Protein AF-A0A934JY33-F1 (afdb_monomer_lite)

InterPro domains:
  IPR013431 Delta-60 repeat [PF17164] (3-40)

Foldseek 3Di:
DADPQRKDKDKFWDFPDDDPPGWIFIAMWIAHNVRHTDVLVVVFARGRPGPQHTFDDWDADPQRFIWTHDPPPRDIDDRRGGPNVSD

pLDDT: mean 71.43, std 13.68, range [41.81, 93.12]

Structure (mmCIF, N/CA/C/O backbone):
data_AF-A0A934JY33-F1
#
_entry.id   AF-A0A934JY33-F1
#
loop_
_atom_site.group_PDB
_atom_site.id
_atom_site.type_symbol
_atom_site.label_atom_id
_atom_site.label_alt_id
_atom_site.label_comp_id
_atom_site.label_asym_id
_atom_site.label_entity_id
_atom_site.label_seq_id
_atom_site.pdbx_PDB_ins_code
_atom_site.Cartn_x
_atom_site.Cartn_y
_atom_site.Cartn_z
_atom_site.occupancy
_atom_site.B_iso_or_equiv
_atom_site.auth_seq_id
_atom_site.auth_comp_id
_atom_site.auth_asym_id
_atom_site.auth_atom_id
_atom_site.pdbx_PDB_model_num
ATOM 1 N N . MET A 1 1 ? -6.313 1.937 0.825 1.00 82.94 1 MET A N 1
ATOM 2 C CA . MET A 1 1 ? -7.306 1.062 1.487 1.00 82.94 1 MET A CA 1
ATOM 3 C C . MET A 1 1 ? -7.617 1.652 2.847 1.00 82.94 1 MET A C 1
ATOM 5 O O . MET A 1 1 ? -6.696 2.151 3.475 1.00 82.94 1 MET A O 1
ATOM 9 N N . VAL A 1 2 ? -8.878 1.626 3.274 1.00 86.69 2 VAL A N 1
ATOM 10 C CA . VAL A 1 2 ? -9.283 2.078 4.614 1.00 86.69 2 VAL A CA 1
ATOM 11 C C . VAL A 1 2 ? -9.461 0.844 5.499 1.00 86.69 2 VAL A C 1
ATOM 13 O O . VAL A 1 2 ? -10.086 -0.125 5.070 1.00 86.69 2 VAL A O 1
ATOM 16 N N . GLN A 1 3 ? -8.860 0.858 6.683 1.00 84.38 3 GLN A N 1
ATOM 17 C CA . GLN A 1 3 ? -8.893 -0.210 7.677 1.00 84.38 3 GLN A CA 1
ATOM 18 C C . GLN A 1 3 ? -10.161 -0.107 8.546 1.00 84.38 3 GLN A C 1
ATOM 20 O O . GLN A 1 3 ? -10.778 0.958 8.606 1.00 84.38 3 GLN A O 1
ATOM 25 N N . PRO A 1 4 ? -10.579 -1.188 9.236 1.00 87.31 4 PRO A N 1
ATOM 26 C CA . PRO A 1 4 ? -11.785 -1.170 10.073 1.00 87.31 4 PRO A CA 1
ATOM 27 C C . PRO A 1 4 ? -11.762 -0.158 11.231 1.00 87.31 4 PRO A C 1
ATOM 29 O O . PRO A 1 4 ? -12.816 0.230 11.720 1.00 87.31 4 PRO A O 1
ATOM 32 N N . ASP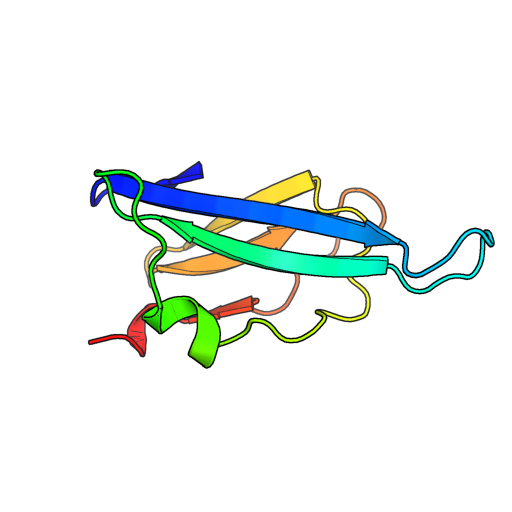 A 1 5 ? -10.578 0.253 11.680 1.00 86.12 5 ASP A N 1
ATOM 33 C CA . ASP A 1 5 ? -10.356 1.296 12.693 1.00 86.12 5 ASP A CA 1
ATOM 34 C C . ASP A 1 5 ? -10.289 2.718 12.105 1.00 86.12 5 ASP A C 1
ATOM 36 O O . ASP A 1 5 ? -10.121 3.688 12.842 1.00 86.12 5 ASP A O 1
ATOM 40 N N . GLY A 1 6 ? -10.459 2.860 10.789 1.00 88.94 6 GLY A N 1
ATOM 41 C CA . GLY A 1 6 ? -10.418 4.134 10.079 1.00 88.94 6 GLY A CA 1
ATOM 42 C C . GLY A 1 6 ? -9.016 4.573 9.657 1.00 88.94 6 GLY A C 1
ATOM 43 O O . GLY A 1 6 ? -8.888 5.624 9.025 1.00 88.94 6 GLY A O 1
ATOM 44 N N . GLU A 1 7 ? -7.973 3.799 9.966 1.00 89.38 7 GLU A N 1
ATOM 45 C CA . GLU A 1 7 ? -6.635 4.047 9.435 1.00 89.38 7 GLU A CA 1
ATOM 46 C C . GLU A 1 7 ? -6.611 3.848 7.914 1.00 89.38 7 GLU A C 1
ATOM 48 O O . GLU A 1 7 ? -7.394 3.096 7.329 1.00 89.38 7 GLU A O 1
ATOM 53 N N . ILE A 1 8 ? -5.709 4.541 7.232 1.00 88.56 8 ILE A N 1
ATOM 54 C CA . ILE A 1 8 ? -5.622 4.548 5.776 1.00 88.56 8 ILE A CA 1
ATOM 55 C C . ILE A 1 8 ? -4.255 4.020 5.370 1.00 88.56 8 ILE A C 1
ATOM 57 O O . ILE A 1 8 ? -3.232 4.655 5.609 1.00 88.56 8 ILE A O 1
ATOM 61 N N . LEU A 1 9 ? -4.244 2.887 4.674 1.00 86.00 9 LEU A N 1
ATOM 62 C CA . LEU A 1 9 ? -3.048 2.326 4.059 1.00 86.00 9 LEU A CA 1
ATOM 63 C C . LEU A 1 9 ? -2.910 2.783 2.612 1.00 86.00 9 LEU A C 1
ATOM 65 O O . LEU A 1 9 ? -3.819 2.611 1.788 1.00 86.00 9 LEU A O 1
ATOM 69 N N . VAL A 1 10 ? -1.733 3.306 2.295 1.00 84.44 10 VAL A N 1
ATOM 70 C CA . VAL A 1 10 ? -1.314 3.711 0.956 1.00 84.44 10 VAL A CA 1
ATOM 71 C C . VAL A 1 10 ? -0.060 2.931 0.603 1.00 84.44 10 VAL A C 1
ATOM 73 O O . VAL A 1 10 ? 0.885 2.875 1.377 1.00 84.44 10 VAL A O 1
ATOM 76 N N . GLY A 1 11 ? -0.044 2.328 -0.575 1.00 80.56 11 GLY A N 1
ATOM 77 C CA . GLY A 1 11 ? 1.090 1.577 -1.094 1.00 80.56 11 GLY A CA 1
ATOM 78 C C . GLY A 1 11 ? 1.375 2.034 -2.510 1.00 80.56 11 GLY A C 1
ATOM 79 O O . GLY A 1 11 ? 0.453 2.366 -3.255 1.00 80.56 11 GLY A O 1
ATOM 80 N N . GLY A 1 12 ? 2.649 2.077 -2.869 1.00 77.50 12 GLY A N 1
ATOM 81 C CA . GLY A 1 12 ? 3.073 2.543 -4.177 1.00 77.50 12 GLY A CA 1
ATOM 82 C C . GLY A 1 12 ? 4.460 2.046 -4.535 1.00 77.50 12 GLY A C 1
ATOM 83 O O . GLY A 1 12 ? 5.234 1.617 -3.679 1.00 77.50 12 GLY A O 1
ATOM 84 N N . SER A 1 13 ? 4.761 2.120 -5.823 1.00 78.75 13 SER A N 1
ATOM 85 C CA . SER A 1 13 ? 6.049 1.742 -6.386 1.00 78.75 13 SER A CA 1
ATOM 86 C C . SER A 1 13 ? 6.639 2.893 -7.193 1.00 78.75 13 SER A C 1
ATOM 88 O O . SER A 1 13 ? 5.921 3.611 -7.887 1.00 78.75 13 SER A O 1
ATOM 90 N N . ALA A 1 14 ? 7.955 3.052 -7.129 1.00 78.56 14 ALA A N 1
ATOM 91 C CA . ALA A 1 14 ? 8.720 4.041 -7.869 1.00 78.56 14 ALA A CA 1
ATOM 92 C C . ALA A 1 14 ? 9.933 3.376 -8.524 1.00 78.56 14 ALA A C 1
ATOM 94 O O . ALA A 1 14 ? 10.579 2.513 -7.937 1.00 78.56 14 ALA A O 1
ATOM 95 N N . THR A 1 15 ? 10.268 3.786 -9.745 1.00 80.81 15 THR A N 1
ATOM 96 C CA . THR A 1 15 ? 11.477 3.301 -10.424 1.00 80.81 15 THR A CA 1
ATOM 97 C C . THR A 1 15 ? 12.658 4.184 -10.042 1.00 80.81 15 THR A C 1
ATOM 99 O O . THR A 1 15 ? 12.607 5.402 -10.224 1.00 80.81 15 THR A O 1
ATOM 102 N N . GLN A 1 16 ? 13.729 3.592 -9.511 1.00 78.56 16 GLN A N 1
ATOM 103 C CA . GLN A 1 16 ? 14.928 4.339 -9.138 1.00 78.56 16 GLN A CA 1
ATOM 104 C C . GLN A 1 16 ? 15.820 4.571 -10.365 1.00 78.56 16 GLN A C 1
ATOM 106 O O . GLN A 1 16 ? 16.761 3.825 -10.630 1.00 78.56 16 GLN A O 1
ATOM 111 N N . GLY A 1 17 ? 15.516 5.625 -11.121 1.00 78.94 17 GLY A N 1
ATOM 112 C CA . GLY A 1 17 ? 16.262 6.032 -12.313 1.00 78.94 17 GLY A CA 1
ATOM 113 C C . GLY A 1 17 ? 15.425 5.983 -13.591 1.00 78.94 17 GLY A C 1
ATOM 114 O O . GLY A 1 17 ? 14.237 5.686 -13.571 1.00 78.94 17 GLY A O 1
ATOM 115 N N . GLN A 1 18 ? 16.057 6.315 -14.718 1.00 78.06 18 GLN A N 1
ATOM 116 C CA . GLN A 1 18 ? 15.386 6.498 -16.017 1.00 78.06 18 GLN A CA 1
ATOM 117 C C . GLN A 1 18 ? 15.539 5.295 -16.966 1.00 78.06 18 GLN A C 1
ATOM 119 O O . GLN A 1 18 ? 14.974 5.285 -18.057 1.00 78.06 18 GLN A O 1
ATOM 124 N N . ASN A 1 19 ? 16.334 4.283 -16.598 1.00 78.75 19 ASN A N 1
ATOM 125 C CA . ASN A 1 19 ? 16.621 3.155 -17.483 1.00 78.75 19 ASN A CA 1
ATOM 126 C C . ASN A 1 19 ? 15.636 1.989 -17.263 1.00 78.75 19 ASN A C 1
ATOM 128 O O . ASN A 1 19 ? 15.119 1.780 -16.170 1.00 78.75 19 ASN A O 1
ATOM 132 N N . LYS A 1 20 ? 15.398 1.182 -18.307 1.00 70.31 20 LYS A N 1
ATOM 133 C CA . LYS A 1 20 ? 14.460 0.038 -18.263 1.00 70.31 20 LYS A CA 1
ATOM 134 C C . LYS A 1 20 ? 14.881 -1.100 -17.318 1.00 70.31 20 LYS A C 1
ATOM 136 O O . LYS A 1 20 ? 14.118 -2.040 -17.137 1.00 70.31 20 LYS A O 1
ATOM 141 N N . ARG A 1 21 ? 16.101 -1.057 -16.774 1.00 75.44 21 ARG A N 1
ATOM 142 C CA . ARG A 1 21 ? 16.652 -2.060 -15.846 1.00 75.44 21 ARG A CA 1
ATOM 143 C C . ARG A 1 21 ? 16.726 -1.539 -14.408 1.00 75.44 21 ARG A C 1
ATOM 145 O O . ARG A 1 21 ? 17.297 -2.213 -13.556 1.00 75.44 21 ARG A O 1
ATOM 152 N N . ALA A 1 22 ? 16.199 -0.345 -14.152 1.00 78.00 22 ALA A N 1
ATOM 153 C CA . ALA A 1 22 ? 16.265 0.289 -12.854 1.00 78.00 22 ALA A CA 1
ATOM 154 C C . ALA A 1 22 ? 15.438 -0.517 -11.846 1.00 78.00 22 ALA A C 1
ATOM 156 O O . ALA A 1 22 ? 14.365 -1.020 -12.196 1.00 78.00 22 ALA A O 1
ATOM 157 N N . PRO A 1 23 ? 15.917 -0.652 -10.600 1.00 72.75 23 PRO A N 1
ATOM 158 C CA . PRO A 1 23 ? 15.155 -1.337 -9.577 1.00 72.75 23 PRO A CA 1
ATOM 159 C C . PRO A 1 23 ? 13.858 -0.571 -9.304 1.00 72.75 23 PRO A C 1
ATOM 161 O O . PRO A 1 23 ? 13.838 0.662 -9.220 1.00 72.75 23 PRO A O 1
ATOM 164 N N . VAL A 1 24 ? 12.768 -1.322 -9.164 1.00 75.31 24 VAL A N 1
ATOM 165 C CA . VAL A 1 24 ? 11.501 -0.793 -8.666 1.00 75.31 24 VAL A CA 1
ATOM 166 C C . VAL A 1 24 ? 11.545 -0.871 -7.148 1.00 75.31 24 VAL A C 1
ATOM 168 O O . VAL A 1 24 ? 11.697 -1.949 -6.574 1.00 75.31 24 VAL A O 1
ATOM 171 N N . LEU A 1 25 ? 11.448 0.288 -6.511 1.00 74.62 25 LEU A N 1
ATOM 172 C CA . LEU A 1 25 ? 11.290 0.428 -5.076 1.00 74.62 25 LEU A CA 1
ATOM 173 C C . LEU A 1 25 ? 9.805 0.453 -4.772 1.00 74.62 25 LEU A C 1
ATOM 175 O O . LEU A 1 25 ? 9.053 1.188 -5.406 1.00 74.62 25 LEU A O 1
ATOM 179 N N . THR A 1 26 ? 9.401 -0.299 -3.766 1.00 74.75 26 THR A N 1
ATOM 180 C CA . THR A 1 26 ? 8.017 -0.338 -3.322 1.00 74.75 26 THR A CA 1
ATOM 181 C C . THR A 1 26 ? 7.963 0.024 -1.848 1.00 74.75 26 THR A C 1
ATOM 183 O O . THR A 1 26 ? 8.821 -0.399 -1.071 1.00 74.75 26 THR A O 1
ATOM 186 N N . ALA A 1 27 ? 6.978 0.841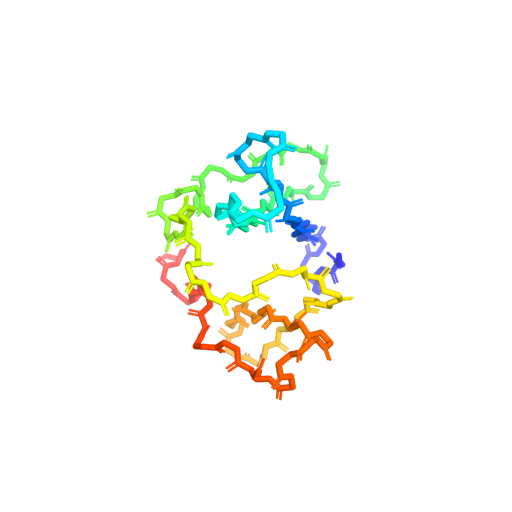 -1.483 1.00 76.25 27 ALA A N 1
ATOM 187 C CA . ALA A 1 27 ? 6.804 1.376 -0.142 1.00 76.25 27 ALA A CA 1
ATOM 188 C C . ALA A 1 27 ? 5.325 1.408 0.262 1.00 76.25 27 ALA A C 1
ATOM 190 O O . ALA A 1 27 ? 4.427 1.467 -0.583 1.00 76.25 27 ALA A O 1
ATOM 191 N N . ILE A 1 28 ? 5.099 1.404 1.575 1.00 78.00 28 ILE A N 1
ATOM 192 C CA . ILE A 1 28 ? 3.786 1.543 2.207 1.00 78.00 28 ILE A CA 1
ATOM 193 C C . ILE A 1 28 ? 3.864 2.678 3.226 1.00 78.00 28 ILE A C 1
ATOM 195 O O . ILE A 1 28 ? 4.876 2.848 3.905 1.00 78.00 28 ILE A O 1
ATOM 199 N N .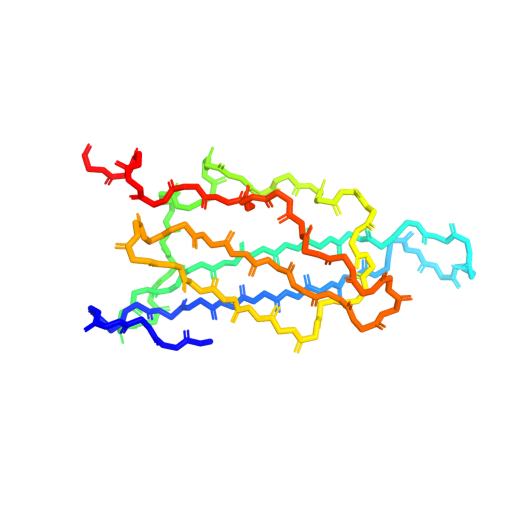 ALA A 1 29 ? 2.787 3.443 3.333 1.00 81.81 29 ALA A N 1
ATOM 200 C CA . ALA A 1 29 ? 2.548 4.422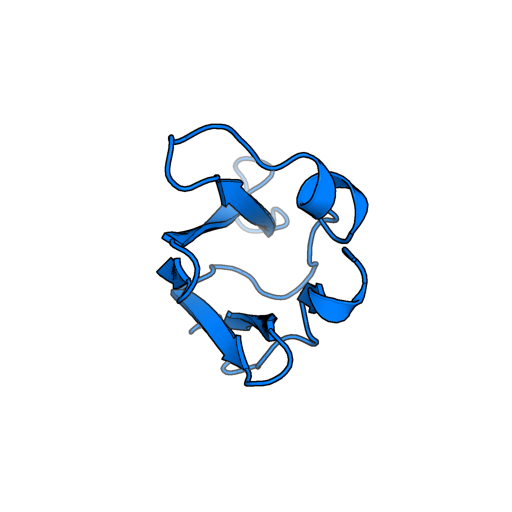 4.375 1.00 81.81 29 ALA A CA 1
ATOM 201 C C . ALA A 1 29 ? 1.169 4.179 4.997 1.00 81.81 29 ALA A C 1
ATOM 203 O O . ALA A 1 29 ? 0.230 3.768 4.308 1.00 81.81 29 ALA A O 1
ATOM 204 N N . ARG A 1 30 ? 1.046 4.470 6.292 1.00 86.50 30 ARG A N 1
ATOM 205 C CA . ARG A 1 30 ? -0.230 4.487 7.005 1.00 86.50 30 ARG A CA 1
ATOM 206 C C . ARG A 1 30 ? -0.524 5.896 7.485 1.00 86.50 30 ARG A C 1
ATOM 208 O O . ARG A 1 30 ? 0.371 6.582 7.972 1.00 86.50 30 ARG A O 1
ATOM 215 N N . TYR A 1 31 ? -1.769 6.313 7.337 1.00 87.69 31 TYR A N 1
ATOM 216 C CA . TYR A 1 31 ? -2.286 7.569 7.850 1.00 87.69 31 TYR A CA 1
ATOM 217 C C . TYR A 1 31 ? -3.394 7.286 8.856 1.00 87.69 31 TYR A C 1
ATOM 219 O O . TYR A 1 31 ? -4.204 6.383 8.665 1.00 87.69 31 TYR A O 1
ATOM 227 N N . ASN A 1 32 ? -3.448 8.088 9.907 1.00 91.06 32 ASN A N 1
ATOM 228 C CA . ASN A 1 32 ? -4.546 8.108 10.858 1.00 91.06 32 ASN A CA 1
ATOM 229 C C . ASN A 1 32 ? -5.837 8.609 10.179 1.00 91.06 32 ASN A C 1
ATOM 231 O O . ASN A 1 32 ? -5.760 9.294 9.153 1.00 91.06 32 ASN A O 1
ATOM 235 N N . PRO A 1 33 ? -7.024 8.375 10.773 1.00 93.12 33 PRO A N 1
ATOM 236 C CA . PRO A 1 33 ? -8.295 8.879 10.238 1.00 93.12 33 PRO A CA 1
ATOM 237 C C . PRO A 1 33 ? -8.326 10.401 10.014 1.00 93.12 33 PRO A C 1
ATOM 239 O O . PRO A 1 33 ? -9.053 10.902 9.162 1.00 93.12 33 PRO A O 1
ATOM 242 N N . ASN A 1 34 ? -7.523 11.150 10.775 1.00 92.31 34 ASN A N 1
ATOM 243 C CA . ASN A 1 34 ? -7.380 12.603 10.651 1.00 92.31 34 ASN A CA 1
ATOM 244 C C . ASN A 1 34 ? -6.380 13.041 9.557 1.00 92.31 34 ASN A C 1
ATOM 246 O O . ASN A 1 34 ? -6.117 14.233 9.415 1.00 92.31 34 ASN A O 1
ATOM 250 N N . GLY A 1 35 ? -5.796 12.096 8.815 1.00 89.00 35 GLY A N 1
ATOM 251 C CA . GLY A 1 35 ? -4.830 12.337 7.745 1.00 89.00 35 GLY A CA 1
ATOM 252 C C . GLY A 1 35 ? -3.379 12.525 8.196 1.00 89.00 35 GLY A C 1
ATOM 253 O O . GLY A 1 35 ? -2.519 12.749 7.345 1.00 89.00 35 GLY A O 1
ATOM 254 N N . SER A 1 36 ? -3.060 12.435 9.492 1.00 92.75 36 SER A N 1
ATOM 255 C CA . SER A 1 36 ? -1.665 12.489 9.948 1.00 92.75 36 SER A CA 1
ATOM 256 C C . SER A 1 36 ? -0.936 11.173 9.658 1.00 92.75 36 SER A C 1
ATOM 258 O O . SER A 1 36 ? -1.522 10.099 9.756 1.00 92.75 36 SER A O 1
ATOM 260 N N . LEU A 1 37 ? 0.346 11.237 9.293 1.00 87.12 37 LEU A N 1
ATOM 261 C CA . LEU A 1 37 ? 1.149 10.040 9.016 1.00 87.12 37 LEU A CA 1
ATOM 262 C C . LEU A 1 37 ? 1.425 9.263 10.314 1.00 87.12 37 LEU A C 1
ATOM 264 O O . LEU A 1 37 ? 1.869 9.866 11.288 1.00 87.12 37 LEU A O 1
ATOM 268 N N . ASP A 1 38 ? 1.217 7.944 10.309 1.00 84.81 38 ASP A N 1
ATOM 269 C CA . ASP A 1 38 ? 1.571 7.053 11.418 1.00 84.81 38 ASP A CA 1
ATOM 270 C C . ASP A 1 38 ? 3.090 6.760 11.414 1.00 84.81 38 ASP A C 1
ATOM 272 O O . ASP A 1 38 ? 3.604 6.095 10.504 1.00 84.81 38 ASP A O 1
ATOM 276 N N . PRO A 1 39 ? 3.848 7.246 12.414 1.00 77.12 39 PRO A N 1
ATOM 277 C CA . PRO A 1 39 ? 5.280 6.994 12.515 1.00 77.12 39 PRO A CA 1
ATOM 278 C C . PRO A 1 39 ? 5.619 5.563 12.962 1.00 77.12 39 PRO A C 1
ATOM 280 O O . PRO A 1 39 ? 6.763 5.144 12.765 1.00 77.12 39 PRO A O 1
ATOM 283 N N . GLY A 1 40 ? 4.671 4.811 13.535 1.00 75.31 40 GLY A N 1
ATOM 284 C CA . GLY A 1 40 ? 4.862 3.426 13.971 1.00 75.31 40 GLY A CA 1
ATOM 285 C C . GLY A 1 40 ? 5.140 2.489 12.797 1.00 75.31 40 GLY A C 1
ATOM 286 O O . GLY A 1 40 ? 6.119 1.739 12.821 1.00 75.31 40 GLY A O 1
ATOM 287 N N . LEU A 1 41 ? 4.375 2.622 11.706 1.00 71.25 41 LEU A N 1
ATOM 288 C CA . LEU A 1 41 ? 4.597 1.844 10.481 1.00 71.25 41 LEU A CA 1
ATOM 289 C C . LEU A 1 41 ? 5.982 2.104 9.862 1.00 71.25 41 LEU A C 1
ATOM 291 O O . LEU A 1 41 ? 6.605 1.194 9.311 1.00 71.25 41 LEU A O 1
ATOM 295 N N . ARG A 1 42 ? 6.507 3.334 9.986 1.00 60.94 42 ARG A N 1
ATOM 296 C CA . ARG A 1 42 ? 7.802 3.703 9.387 1.00 60.94 42 ARG A CA 1
ATOM 297 C C . ARG A 1 42 ? 8.968 2.872 9.932 1.00 60.94 42 ARG A C 1
ATOM 299 O O . ARG A 1 42 ? 9.957 2.675 9.225 1.00 60.94 42 ARG A O 1
ATOM 306 N N . GLN A 1 43 ? 8.855 2.391 11.169 1.00 53.06 43 GLN A N 1
ATOM 307 C CA . GLN A 1 43 ? 9.894 1.618 11.852 1.00 53.06 43 GLN A CA 1
ATOM 308 C C . GLN A 1 43 ? 9.812 0.110 11.565 1.00 53.06 43 GLN A C 1
ATOM 310 O O . GLN A 1 43 ? 10.802 -0.590 11.745 1.00 53.06 43 GLN A O 1
ATOM 315 N N . GLN A 1 44 ? 8.664 -0.382 11.090 1.00 55.03 44 GLN A N 1
ATOM 316 C CA . GLN A 1 44 ? 8.348 -1.816 11.021 1.00 55.03 44 GLN A CA 1
ATOM 317 C C . GLN A 1 44 ? 8.538 -2.450 9.632 1.00 55.03 44 GLN A C 1
ATOM 319 O O . GLN A 1 44 ? 8.512 -3.672 9.523 1.00 55.03 44 GLN A O 1
ATOM 324 N N . GLY A 1 45 ? 8.746 -1.674 8.561 1.00 50.50 45 GLY A N 1
ATOM 325 C CA . GLY A 1 45 ? 8.915 -2.299 7.239 1.00 50.50 45 GLY A CA 1
ATOM 326 C C . GLY A 1 45 ? 9.029 -1.390 6.023 1.00 50.50 45 GLY A C 1
ATOM 327 O O . GLY A 1 45 ? 8.822 -1.851 4.906 1.00 50.50 45 GLY A O 1
ATOM 328 N N . THR A 1 46 ? 9.414 -0.121 6.177 1.00 50.91 46 THR A N 1
ATOM 329 C CA . THR A 1 46 ? 9.658 0.790 5.033 1.00 50.91 46 THR A CA 1
ATOM 330 C C . THR A 1 46 ? 10.972 0.510 4.289 1.00 50.91 46 THR A C 1
ATOM 332 O O . THR A 1 46 ? 11.585 1.414 3.720 1.00 50.91 46 THR A O 1
ATOM 335 N N . GLY A 1 47 ? 11.448 -0.734 4.314 1.00 51.88 47 GLY A N 1
ATOM 336 C CA . GLY A 1 47 ? 12.542 -1.162 3.456 1.00 51.88 47 GLY A CA 1
ATOM 337 C C . GLY A 1 47 ? 12.040 -1.315 2.019 1.00 51.88 47 GLY A C 1
ATOM 338 O O . GLY A 1 47 ? 10.874 -1.660 1.820 1.00 51.88 47 GLY A O 1
ATOM 339 N N . PRO A 1 48 ? 12.886 -1.099 1.000 1.00 49.81 48 PRO A N 1
ATOM 340 C CA . PRO A 1 48 ? 12.561 -1.519 -0.353 1.00 49.81 48 PRO A CA 1
ATOM 341 C C . PRO A 1 48 ? 12.172 -2.996 -0.332 1.00 49.81 48 PRO A C 1
ATOM 343 O O . PRO A 1 48 ? 13.018 -3.860 -0.094 1.00 49.81 48 PRO A O 1
ATOM 346 N N . CYS A 1 49 ? 10.902 -3.307 -0.579 1.00 51.38 49 CYS A N 1
ATOM 347 C CA . CYS A 1 49 ? 10.516 -4.688 -0.823 1.00 51.38 49 CYS A CA 1
ATOM 348 C C . CYS A 1 49 ? 10.987 -5.052 -2.234 1.00 51.38 49 CYS A C 1
ATOM 350 O O . CYS A 1 49 ? 10.342 -4.790 -3.250 1.00 51.38 49 CYS A O 1
ATOM 352 N N . HIS A 1 50 ? 12.208 -5.579 -2.286 1.00 50.53 50 HIS A N 1
ATOM 353 C CA . HIS A 1 50 ? 12.866 -5.954 -3.523 1.00 50.53 50 HIS A CA 1
ATOM 354 C C . HIS A 1 50 ? 12.128 -7.150 -4.134 1.00 50.53 50 HIS A C 1
ATOM 356 O O . HIS A 1 50 ? 11.992 -8.194 -3.500 1.00 50.53 50 HIS A O 1
ATOM 362 N N . GLY A 1 51 ? 11.656 -7.002 -5.373 1.00 52.22 51 GLY A N 1
ATOM 363 C CA . GLY A 1 51 ? 11.111 -8.117 -6.155 1.00 52.22 51 GLY A CA 1
ATOM 364 C C . GLY A 1 51 ? 9.591 -8.177 -6.311 1.00 52.22 51 GLY A C 1
ATOM 365 O O . GLY A 1 51 ? 9.126 -9.105 -6.966 1.00 52.22 51 GLY A O 1
ATOM 366 N N . ILE A 1 52 ? 8.826 -7.208 -5.788 1.00 59.62 52 ILE A N 1
ATOM 367 C CA . ILE A 1 52 ? 7.362 -7.160 -5.994 1.00 59.62 52 ILE A CA 1
ATOM 368 C C . ILE A 1 52 ? 6.969 -6.282 -7.203 1.00 59.62 52 ILE A C 1
ATOM 370 O O . ILE A 1 52 ? 5.852 -6.355 -7.679 1.00 59.62 52 ILE A O 1
ATOM 374 N N . GLY A 1 53 ? 7.864 -5.479 -7.790 1.00 64.06 53 GLY A N 1
ATOM 375 C CA . GLY A 1 53 ? 7.513 -4.682 -8.978 1.00 64.06 53 GLY A CA 1
ATOM 376 C C . GLY A 1 53 ? 6.358 -3.696 -8.721 1.00 64.06 53 GLY A C 1
ATOM 377 O O . GLY A 1 53 ? 6.316 -3.059 -7.670 1.00 64.06 53 GLY A O 1
ATOM 378 N N . ASN A 1 54 ? 5.439 -3.533 -9.682 1.00 68.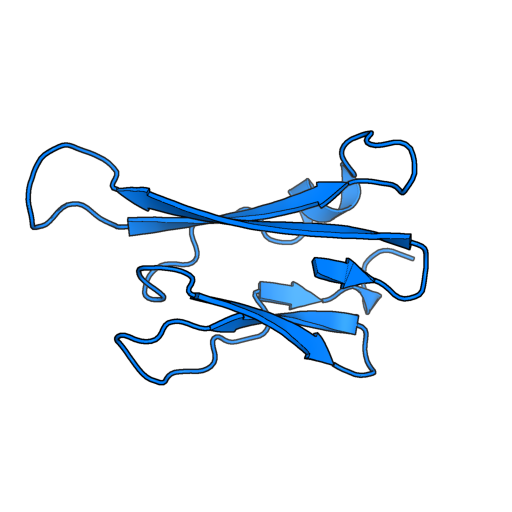44 54 ASN A N 1
ATOM 379 C CA . ASN A 1 54 ? 4.331 -2.574 -9.569 1.00 68.44 54 ASN A CA 1
ATOM 380 C C . ASN A 1 54 ? 3.243 -3.072 -8.608 1.00 68.44 54 ASN A C 1
ATOM 382 O O . ASN A 1 54 ? 2.550 -4.045 -8.908 1.0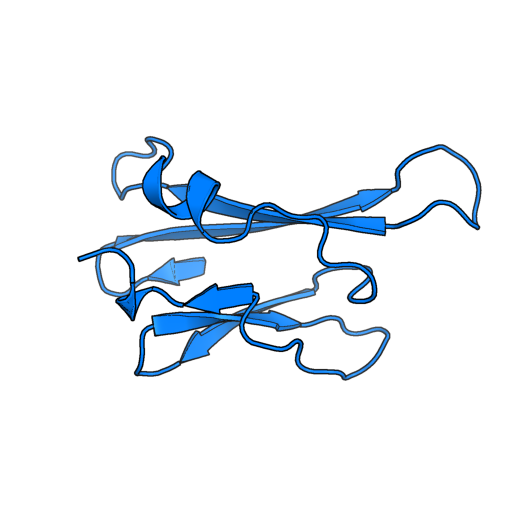0 68.44 54 ASN A O 1
ATOM 386 N N . VAL A 1 55 ? 3.024 -2.358 -7.502 1.00 76.06 55 VAL A N 1
ATOM 387 C CA . VAL A 1 55 ? 1.921 -2.673 -6.583 1.00 76.06 55 VAL A CA 1
ATOM 388 C C . VAL A 1 55 ? 0.593 -2.392 -7.267 1.00 76.06 55 VAL A C 1
ATOM 390 O O . VAL A 1 55 ? 0.325 -1.277 -7.705 1.00 76.06 55 VAL A O 1
ATOM 393 N N . THR A 1 56 ? -0.253 -3.414 -7.331 1.00 75.50 56 THR A N 1
ATOM 394 C CA . THR A 1 56 ? -1.590 -3.333 -7.936 1.00 75.50 56 THR A CA 1
ATOM 395 C C . THR A 1 56 ? -2.711 -3.454 -6.916 1.00 75.50 56 THR A C 1
ATOM 397 O O . THR A 1 56 ? -3.805 -2.951 -7.156 1.00 75.50 56 THR A O 1
ATOM 400 N N . ALA A 1 57 ? -2.446 -4.087 -5.772 1.00 74.38 57 ALA A N 1
ATOM 401 C CA . ALA A 1 57 ? -3.393 -4.175 -4.673 1.00 74.38 57 ALA A CA 1
ATOM 402 C C . ALA A 1 57 ? -2.676 -4.287 -3.321 1.00 74.38 57 ALA A C 1
ATOM 404 O O . ALA A 1 57 ? -1.527 -4.727 -3.235 1.00 74.38 57 ALA A O 1
ATOM 405 N N . ILE A 1 58 ? -3.395 -3.892 -2.273 1.00 80.94 58 ILE A N 1
ATOM 406 C CA . ILE A 1 58 ? -2.989 -3.995 -0.870 1.00 80.94 58 ILE A CA 1
ATOM 407 C C . ILE A 1 58 ? -4.068 -4.810 -0.167 1.00 80.94 58 ILE A C 1
ATOM 409 O O . ILE A 1 58 ? -5.254 -4.530 -0.351 1.00 80.94 58 ILE A O 1
ATOM 413 N N . GLY A 1 59 ? -3.661 -5.809 0.609 1.00 78.62 59 GLY A N 1
ATOM 414 C CA . GLY A 1 59 ? -4.555 -6.661 1.386 1.00 78.62 59 GLY A CA 1
ATOM 415 C C . GLY A 1 59 ? -4.209 -6.647 2.870 1.00 78.62 59 GLY A C 1
ATOM 416 O O . GLY A 1 59 ? -3.078 -6.343 3.244 1.00 78.62 59 GLY A O 1
ATOM 417 N N . LEU A 1 60 ? -5.196 -6.997 3.687 1.00 81.12 60 LEU A N 1
ATOM 418 C CA . LEU A 1 60 ? -5.073 -7.228 5.124 1.00 81.12 60 LEU A CA 1
ATOM 419 C C . LEU A 1 60 ? -5.659 -8.598 5.450 1.00 81.12 60 LEU A C 1
ATOM 421 O O . LEU A 1 60 ? -6.676 -8.975 4.861 1.00 81.12 60 LEU A O 1
ATOM 425 N N . ASP A 1 61 ? -5.046 -9.325 6.376 1.00 77.44 61 ASP A N 1
ATOM 426 C CA . ASP A 1 61 ? -5.661 -10.516 6.966 1.00 77.44 61 ASP A CA 1
ATOM 427 C C . ASP A 1 61 ? -6.312 -10.228 8.330 1.00 77.44 61 ASP A C 1
ATOM 429 O O . ASP A 1 61 ? -6.356 -9.090 8.806 1.00 77.44 61 ASP A O 1
ATOM 433 N N . ALA A 1 62 ? -6.871 -11.270 8.951 1.00 75.88 62 ALA A N 1
ATOM 434 C CA . ALA A 1 62 ? -7.545 -11.164 10.244 1.00 75.88 62 ALA A CA 1
ATOM 435 C C . ALA A 1 62 ? -6.581 -10.831 11.400 1.00 75.88 62 ALA A C 1
ATOM 437 O O . ALA A 1 62 ? -7.014 -10.317 12.431 1.00 75.88 62 ALA A O 1
ATOM 438 N N . GLN A 1 63 ? -5.288 -11.102 11.221 1.00 77.75 63 GLN A N 1
ATOM 439 C CA . GLN A 1 63 ? -4.197 -10.782 12.139 1.00 77.75 63 GLN A CA 1
ATOM 440 C C . GLN A 1 63 ? -3.661 -9.359 11.920 1.00 77.75 63 GLN A C 1
ATOM 442 O O . GLN A 1 63 ? -2.776 -8.919 12.654 1.00 77.75 63 GLN A O 1
ATOM 447 N N . ARG A 1 64 ? -4.256 -8.622 10.970 1.00 74.38 64 ARG A N 1
ATOM 448 C CA . ARG A 1 64 ? -3.872 -7.277 10.529 1.00 74.38 64 ARG A CA 1
ATOM 449 C C . ARG A 1 64 ? -2.516 -7.236 9.817 1.00 74.38 64 ARG A C 1
ATOM 451 O O . ARG A 1 64 ? -1.936 -6.165 9.662 1.00 74.38 64 ARG A O 1
ATOM 458 N N . ASP A 1 65 ? -2.023 -8.362 9.315 1.00 76.88 65 ASP A N 1
ATOM 459 C CA . ASP A 1 65 ? -0.809 -8.357 8.509 1.00 76.88 65 ASP A CA 1
ATOM 460 C C . ASP A 1 65 ? -1.087 -7.728 7.138 1.00 76.88 65 ASP A C 1
ATOM 462 O O . ASP A 1 65 ? -2.100 -8.008 6.485 1.00 76.88 65 ASP A O 1
ATOM 466 N N . ILE A 1 66 ? -0.175 -6.861 6.693 1.00 78.00 66 ILE A N 1
ATOM 467 C CA . ILE A 1 66 ? -0.299 -6.120 5.435 1.00 78.00 66 ILE A CA 1
ATOM 468 C C . ILE A 1 66 ? 0.403 -6.890 4.319 1.00 78.00 66 ILE A C 1
ATOM 470 O O . ILE A 1 66 ? 1.591 -7.208 4.405 1.00 78.00 66 ILE A O 1
ATOM 474 N N . PHE A 1 67 ? -0.306 -7.117 3.215 1.00 75.06 67 PHE A N 1
ATOM 475 C CA . PHE A 1 67 ? 0.220 -7.776 2.021 1.00 75.06 67 PHE A CA 1
ATOM 476 C C . PHE A 1 67 ? 0.211 -6.837 0.821 1.00 75.06 67 PHE A C 1
ATOM 478 O O . PHE A 1 67 ? -0.750 -6.094 0.605 1.00 75.06 67 PHE A O 1
ATOM 485 N N . LEU A 1 68 ? 1.254 -6.933 -0.004 1.00 75.75 68 LEU A N 1
ATOM 486 C CA . LEU A 1 68 ? 1.321 -6.286 -1.308 1.00 75.75 68 LEU A CA 1
ATOM 487 C C . LEU A 1 68 ? 1.181 -7.327 -2.418 1.00 75.75 68 LEU A C 1
ATOM 489 O O . LEU A 1 68 ? 1.711 -8.436 -2.328 1.00 75.75 68 LEU A O 1
ATOM 493 N N . LEU A 1 69 ? 0.448 -6.955 -3.465 1.00 73.06 69 LEU A N 1
ATOM 494 C CA . LEU A 1 69 ? 0.181 -7.804 -4.621 1.00 73.06 69 LEU A CA 1
ATOM 495 C C . LEU A 1 69 ? 0.603 -7.090 -5.901 1.00 73.06 69 LEU A C 1
ATOM 497 O O . LEU A 1 69 ? 0.184 -5.953 -6.156 1.00 73.06 69 LEU A O 1
ATOM 501 N N . ASP A 1 70 ? 1.346 -7.792 -6.751 1.00 70.94 70 ASP A N 1
ATOM 502 C CA . ASP A 1 70 ? 1.649 -7.345 -8.104 1.00 70.94 70 ASP A CA 1
ATOM 503 C C . ASP A 1 70 ? 1.054 -8.270 -9.162 1.00 70.94 70 ASP A C 1
ATOM 505 O O . ASP A 1 70 ? 1.085 -9.500 -9.075 1.00 70.94 70 ASP A O 1
ATOM 509 N N . ARG A 1 71 ? 0.510 -7.647 -10.207 1.00 56.69 71 ARG A N 1
ATOM 510 C CA . ARG A 1 71 ? -0.089 -8.366 -11.332 1.00 56.69 71 ARG A CA 1
ATOM 511 C C . ARG A 1 71 ? 0.959 -9.052 -12.212 1.00 56.69 71 ARG A C 1
ATOM 513 O O . ARG A 1 71 ? 0.612 -9.987 -12.925 1.00 56.69 71 ARG A O 1
ATOM 520 N N . SER A 1 72 ? 2.210 -8.586 -12.198 1.00 56.81 72 SER A N 1
ATOM 521 C CA . SER A 1 72 ? 3.264 -9.078 -13.094 1.00 56.81 72 SER A CA 1
ATOM 522 C C . SER A 1 72 ? 3.832 -10.439 -12.699 1.00 56.81 72 SER A C 1
ATOM 524 O O . SER A 1 72 ? 4.246 -11.189 -13.579 1.00 56.81 72 SER A O 1
ATOM 526 N N . SER A 1 73 ? 3.847 -10.774 -11.412 1.00 56.22 73 SER A N 1
ATOM 527 C CA . SER A 1 73 ? 4.440 -12.008 -10.907 1.00 56.22 73 SER A CA 1
ATOM 528 C C . SER A 1 73 ? 3.399 -13.011 -10.410 1.00 56.22 73 SER A C 1
ATOM 530 O O . SER A 1 73 ? 3.721 -14.189 -10.257 1.00 56.22 73 SER A O 1
ATOM 532 N N . GLY A 1 74 ? 2.160 -12.570 -10.146 1.00 53.78 74 GLY A N 1
ATOM 533 C CA . GLY A 1 74 ? 1.134 -13.401 -9.510 1.00 53.78 74 GLY A CA 1
ATOM 534 C C . GLY A 1 74 ? 1.528 -13.877 -8.106 1.00 53.78 74 GLY A C 1
ATOM 535 O O . GLY A 1 74 ? 0.876 -14.763 -7.553 1.00 53.78 74 GLY A O 1
ATOM 536 N N . ARG A 1 75 ? 2.607 -13.332 -7.525 1.00 54.25 75 ARG A N 1
ATOM 537 C CA . ARG A 1 75 ? 3.110 -13.717 -6.209 1.00 54.25 75 ARG A CA 1
ATOM 538 C C . ARG A 1 75 ? 2.465 -12.847 -5.142 1.00 54.25 75 ARG A C 1
ATOM 540 O O . ARG A 1 75 ? 2.439 -11.623 -5.229 1.00 54.25 75 ARG A O 1
ATOM 547 N N . ARG A 1 76 ? 1.994 -13.502 -4.084 1.00 52.12 76 ARG A N 1
ATOM 548 C CA . ARG A 1 76 ? 1.777 -12.851 -2.794 1.00 52.12 76 ARG A CA 1
ATOM 549 C C . ARG A 1 76 ? 3.154 -12.628 -2.178 1.00 52.12 76 ARG A C 1
ATOM 551 O O . ARG A 1 76 ? 3.926 -13.583 -2.074 1.00 52.12 76 ARG A O 1
ATOM 558 N N . SER A 1 77 ? 3.488 -11.397 -1.802 1.00 57.47 77 SER A N 1
ATOM 559 C CA . SER A 1 77 ? 4.686 -11.189 -0.993 1.00 57.47 77 SER A CA 1
ATOM 560 C C . SER A 1 77 ? 4.492 -11.822 0.386 1.00 57.47 77 SER A C 1
ATOM 562 O O . SER A 1 77 ? 3.361 -11.960 0.858 1.00 57.47 77 SER A O 1
ATOM 564 N N . ALA A 1 78 ? 5.590 -12.165 1.063 1.00 56.78 78 ALA A N 1
ATOM 565 C CA . ALA A 1 78 ? 5.558 -12.298 2.519 1.00 56.78 78 ALA A CA 1
ATOM 566 C C . ALA A 1 78 ? 4.895 -11.041 3.135 1.00 56.78 78 ALA A C 1
ATOM 568 O O . ALA A 1 78 ? 4.909 -9.985 2.479 1.00 56.78 78 ALA A O 1
ATOM 569 N N . PRO A 1 79 ? 4.282 -11.135 4.332 1.00 57.53 79 PRO A N 1
ATOM 570 C CA . PRO A 1 79 ? 3.690 -9.969 4.981 1.00 57.53 79 PRO A CA 1
ATOM 571 C C . PRO A 1 79 ? 4.726 -8.844 5.020 1.00 57.53 79 PRO A C 1
ATOM 573 O O . PRO A 1 79 ? 5.849 -9.031 5.488 1.00 57.53 79 PRO A O 1
ATOM 576 N N . ALA A 1 80 ? 4.371 -7.707 4.424 1.00 58.62 80 ALA A N 1
ATOM 577 C CA . ALA A 1 80 ? 5.269 -6.566 4.296 1.00 58.62 80 ALA A CA 1
ATOM 578 C C . ALA A 1 80 ? 5.484 -5.894 5.658 1.00 58.62 80 ALA A C 1
ATOM 580 O O . ALA A 1 80 ? 6.556 -5.353 5.913 1.00 58.62 80 ALA A O 1
ATOM 581 N N . VAL A 1 81 ? 4.464 -5.956 6.518 1.00 63.69 81 VAL A N 1
ATOM 582 C CA . VAL A 1 81 ? 4.460 -5.498 7.909 1.00 63.69 81 VAL A CA 1
ATOM 583 C C . VAL A 1 81 ? 3.455 -6.353 8.685 1.00 63.69 81 VAL A C 1
ATOM 585 O O . VAL A 1 81 ? 2.363 -6.611 8.172 1.00 63.69 81 VAL A O 1
ATOM 588 N N . SER A 1 82 ? 3.807 -6.757 9.910 1.00 56.19 82 SER A N 1
ATOM 589 C CA . SER A 1 82 ? 2.848 -7.316 10.869 1.00 56.19 82 SER A CA 1
ATOM 590 C C . SER A 1 82 ? 2.366 -6.227 11.823 1.00 56.19 82 SER A C 1
ATOM 592 O O . SER A 1 82 ? 3.156 -5.642 12.562 1.00 56.19 82 SER A O 1
ATOM 594 N N . ASP A 1 83 ? 1.066 -5.944 11.813 1.00 52.78 83 ASP A N 1
ATOM 595 C CA . ASP A 1 83 ? 0.446 -4.894 12.639 1.00 52.78 83 ASP A CA 1
ATOM 596 C C . ASP A 1 83 ? 0.216 -5.355 14.095 1.00 52.78 83 ASP A C 1
ATOM 598 O O . ASP A 1 83 ? -0.090 -4.558 14.979 1.00 52.78 83 ASP A O 1
ATOM 602 N N . THR A 1 84 ? 0.440 -6.643 14.395 1.00 50.12 84 THR A N 1
ATOM 603 C CA . THR A 1 84 ? 0.387 -7.167 15.774 1.00 50.12 84 THR A CA 1
ATOM 604 C C . THR A 1 84 ? 1.547 -6.643 16.638 1.00 50.12 84 THR A C 1
ATOM 606 O O . THR A 1 84 ? 1.435 -6.598 17.860 1.00 50.12 84 THR A O 1
ATOM 609 N N . ALA A 1 85 ? 2.646 -6.190 16.027 1.00 41.81 85 ALA A N 1
ATOM 610 C CA . ALA A 1 85 ? 3.839 -5.707 16.726 1.00 41.81 85 ALA A CA 1
ATOM 611 C C . ALA A 1 85 ? 3.801 -4.209 17.111 1.00 41.81 85 ALA A C 1
ATOM 613 O O . ALA A 1 85 ? 4.812 -3.682 17.573 1.00 41.81 85 ALA A O 1
ATOM 614 N N . VAL A 1 86 ? 2.671 -3.515 16.905 1.00 43.88 86 VAL A N 1
ATOM 615 C CA . VAL A 1 86 ? 2.513 -2.060 17.143 1.00 43.88 86 VAL A CA 1
ATOM 616 C C . VAL A 1 86 ? 1.620 -1.756 18.365 1.00 43.88 86 VAL A C 1
ATOM 618 O O . VAL A 1 86 ? 1.125 -0.643 18.519 1.00 43.88 86 VAL A O 1
ATOM 621 N N . ARG A 1 87 ? 1.417 -2.727 19.267 1.00 45.16 87 ARG A N 1
ATOM 622 C CA . ARG A 1 87 ? 0.746 -2.512 20.563 1.00 45.16 87 ARG A CA 1
ATOM 623 C C . ARG A 1 87 ? 1.706 -2.585 21.737 1.00 45.16 87 ARG A C 1
ATOM 625 O O . ARG A 1 87 ? 2.564 -3.493 21.730 1.00 45.16 87 ARG A O 1
#

Secondary structure (DSSP, 8-state):
-B-TTS-EEEEEEEESSSSTTPPEEEEEEEE-TTS-B-HHHHHHH-S--TT--SEEEEEE-TT--EEEEETTT-PBPSPSB-GGGG-

Sequence (87 aa):
MVQPDGEILVGGSATQGQNKRAPVLTAIARYNPNGSLDPGLRQQGTGPCHGIGNVTAIGLDAQRDIFLLDRSSGRRSAPAVSDTAVR

Radius of gyration: 13.25 Å; chains: 1; bounding box: 28×26×39 Å

Organism: NCBI:txid3127016